Protein AF-A0A832J748-F1 (afdb_monomer_lite)

Radius of gyration: 25.21 Å; chains: 1; bounding box: 56×40×88 Å

pLDDT: mean 78.64, std 13.8, range [38.78, 94.06]

Sequence (172 aa):
METAIVTMIGGAIVASAGLMLDRRKQKARIDEVRSLLKADMSFDLECSVGFYDQLLKEWQLADPDWLATLQQLKDSNPTYCKNQEWMGLFDPLNSKVQVYDYYAASSELFDRIEQLYAELHSAIVGDVDQAVCESAQAELSDAIAQLKDCREQAVELLRAFGMEEAALAQAA

Secondary structure (DSSP, 8-state):
-HHHHHHHHHHHHHHHHHHHHHHHHHHHHHHHHHHHHHHHHHHHHHHHHHHHHHHHHHHHTT-TTHHHHHHHHHHT-HHHHH-GGGGGGS-SSSHHHHHHHHHHHHHHHHHHHHHHHHHHHHHHHTT--HHHHHHHHHHHHHHHHHHHHHHHHHHHHHHHTT-HHHHHHT--

Organism: NCBI:txid1748243

Structure (mmCIF, N/CA/C/O backbone):
data_AF-A0A832J748-F1
#
_entry.id   AF-A0A832J748-F1
#
loop_
_atom_site.group_PDB
_atom_site.id
_atom_site.type_symbol
_atom_site.label_atom_id
_atom_site.label_alt_id
_atom_site.label_comp_id
_atom_site.label_asym_id
_atom_site.label_entity_id
_atom_site.label_seq_id
_atom_site.pdbx_PDB_ins_code
_atom_site.Cartn_x
_atom_site.Cartn_y
_atom_site.Cartn_z
_atom_site.occupancy
_atom_site.B_iso_or_equiv
_atom_site.auth_seq_id
_atom_site.auth_comp_id
_atom_site.auth_asym_id
_atom_site.auth_atom_id
_atom_site.pdbx_PDB_model_num
ATOM 1 N N . MET A 1 1 ? 30.725 19.917 -59.715 1.00 52.28 1 MET A N 1
ATOM 2 C CA . MET A 1 1 ? 29.301 19.623 -59.424 1.00 52.28 1 MET A CA 1
ATOM 3 C C . MET A 1 1 ? 29.141 18.328 -58.621 1.00 52.28 1 MET A C 1
ATOM 5 O O . MET A 1 1 ? 28.291 18.286 -57.745 1.00 52.28 1 MET A O 1
ATOM 9 N N . GLU A 1 2 ? 29.993 17.317 -58.832 1.00 51.69 2 GLU A N 1
ATOM 10 C CA . GLU A 1 2 ? 29.951 16.026 -58.114 1.00 51.69 2 GLU A CA 1
ATOM 11 C C . GLU A 1 2 ? 30.235 16.108 -56.599 1.00 51.69 2 GLU A C 1
ATOM 13 O O . GLU A 1 2 ? 29.590 15.418 -55.816 1.00 51.69 2 GLU A O 1
ATOM 18 N N . THR A 1 3 ? 31.107 17.011 -56.141 1.00 53.09 3 THR A N 1
ATOM 19 C CA . THR A 1 3 ? 31.425 17.188 -54.708 1.00 53.09 3 THR A CA 1
ATOM 20 C C . THR A 1 3 ? 30.265 17.748 -53.873 1.00 53.09 3 THR A C 1
ATOM 22 O O . THR A 1 3 ? 30.149 17.431 -52.689 1.00 53.09 3 THR A O 1
ATOM 25 N N . ALA A 1 4 ? 29.362 18.527 -54.475 1.00 52.94 4 ALA A N 1
ATOM 26 C CA . ALA A 1 4 ? 28.209 19.102 -53.777 1.00 52.94 4 ALA A CA 1
ATOM 27 C C . ALA A 1 4 ? 27.109 18.057 -53.517 1.00 52.94 4 ALA A C 1
ATOM 29 O O . ALA A 1 4 ? 26.495 18.058 -52.453 1.00 52.94 4 ALA A O 1
ATOM 30 N N . ILE A 1 5 ? 26.902 17.130 -54.459 1.00 52.72 5 ILE A N 1
ATOM 31 C CA . ILE A 1 5 ? 25.893 16.065 -54.362 1.00 52.72 5 ILE A CA 1
ATOM 32 C C . ILE A 1 5 ? 26.314 15.018 -53.321 1.00 52.72 5 ILE A C 1
ATOM 34 O O . ILE A 1 5 ? 25.505 14.630 -52.482 1.00 52.72 5 ILE A O 1
ATOM 38 N N . VAL A 1 6 ? 27.593 14.626 -53.300 1.00 56.41 6 VAL A N 1
ATOM 39 C CA . VAL A 1 6 ? 28.128 13.674 -52.308 1.00 56.41 6 VAL A CA 1
ATOM 40 C C . VAL A 1 6 ? 28.049 14.236 -50.885 1.00 56.41 6 VAL A C 1
ATOM 42 O O . VAL A 1 6 ? 27.666 13.521 -49.962 1.00 56.41 6 VAL A O 1
ATOM 45 N N . THR A 1 7 ? 28.328 15.530 -50.704 1.00 54.06 7 THR A N 1
ATOM 46 C CA . THR A 1 7 ? 28.246 16.185 -49.386 1.00 54.06 7 THR A CA 1
ATOM 47 C C . THR A 1 7 ? 26.797 16.315 -48.896 1.00 54.06 7 THR A C 1
ATOM 49 O O . THR A 1 7 ? 26.525 16.091 -47.718 1.00 54.06 7 THR A O 1
ATOM 52 N N . MET A 1 8 ? 25.844 16.597 -49.793 1.00 47.06 8 MET A N 1
ATOM 53 C CA . MET A 1 8 ? 24.411 16.646 -49.459 1.00 47.06 8 MET A CA 1
ATOM 54 C C . MET A 1 8 ? 23.844 15.270 -49.087 1.00 47.06 8 MET A C 1
ATOM 56 O O . MET A 1 8 ? 23.132 15.143 -48.092 1.00 47.06 8 MET A O 1
ATOM 60 N N . ILE A 1 9 ? 24.182 14.232 -49.857 1.00 55.81 9 ILE A N 1
ATOM 61 C CA . ILE A 1 9 ? 23.718 12.860 -49.607 1.00 55.81 9 ILE A CA 1
ATOM 62 C C . ILE A 1 9 ? 24.367 12.301 -48.332 1.00 55.81 9 ILE A C 1
ATOM 64 O O . ILE A 1 9 ? 23.680 11.704 -47.504 1.00 55.81 9 ILE A O 1
ATOM 68 N N . GLY A 1 10 ? 25.660 12.565 -48.115 1.00 49.16 10 GLY A N 1
ATOM 69 C CA . GLY A 1 10 ? 26.359 12.205 -46.880 1.00 49.16 10 GLY A CA 1
ATOM 70 C C . GLY A 1 10 ? 25.755 12.872 -45.639 1.00 49.16 10 GLY A C 1
ATOM 71 O O . GLY A 1 10 ? 25.528 12.201 -44.634 1.00 49.16 10 GLY A O 1
ATOM 72 N N . GLY A 1 11 ? 25.406 14.162 -45.720 1.00 52.47 11 GLY A N 1
ATOM 73 C CA . GLY A 1 11 ? 24.749 14.889 -44.627 1.00 52.47 11 GLY A CA 1
ATOM 74 C C . GLY A 1 11 ? 23.352 14.355 -44.288 1.00 52.47 11 GLY A C 1
ATOM 75 O O . GLY A 1 11 ? 23.022 14.195 -43.113 1.00 52.47 11 GLY A O 1
ATOM 76 N N . ALA A 1 12 ? 22.549 14.007 -45.300 1.00 56.69 12 ALA A N 1
ATOM 77 C CA . ALA A 1 12 ? 21.207 13.455 -45.106 1.00 56.69 12 ALA A CA 1
ATOM 78 C C . ALA A 1 12 ? 21.225 12.053 -44.465 1.00 56.69 12 ALA A C 1
ATOM 80 O O . ALA A 1 12 ? 20.407 11.760 -43.589 1.00 56.69 12 ALA A O 1
ATOM 81 N N . ILE A 1 13 ? 22.178 11.197 -44.852 1.00 60.12 13 ILE A N 1
ATOM 82 C CA . ILE A 1 13 ? 22.348 9.851 -44.277 1.00 60.12 13 ILE A CA 1
ATOM 83 C C . ILE A 1 13 ? 22.833 9.936 -42.823 1.00 60.12 13 ILE A C 1
ATOM 85 O O . ILE A 1 13 ? 22.314 9.232 -41.960 1.00 60.12 13 ILE A O 1
ATOM 89 N N . VAL A 1 14 ? 23.773 10.835 -42.514 1.00 60.78 14 VAL A N 1
ATOM 90 C CA . VAL A 1 14 ? 24.266 11.023 -41.138 1.00 60.78 14 VAL A CA 1
ATOM 91 C C . VAL A 1 14 ? 23.178 11.594 -40.221 1.00 60.78 14 VAL A C 1
ATOM 93 O O . VAL A 1 14 ? 23.015 11.111 -39.102 1.00 60.78 14 VAL A O 1
ATOM 96 N N . ALA A 1 15 ? 22.378 12.559 -40.688 1.0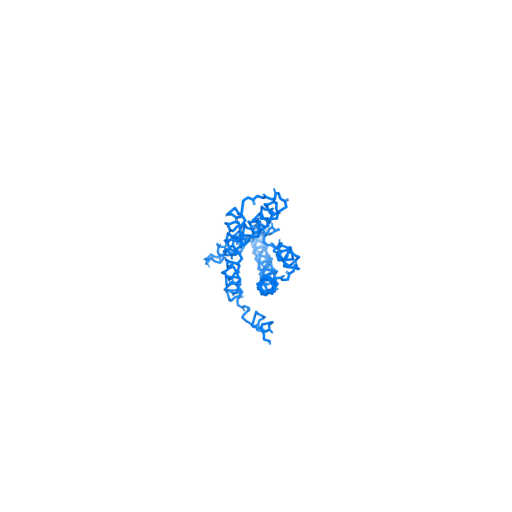0 60.12 15 ALA A N 1
ATOM 97 C CA . ALA A 1 15 ? 21.280 13.125 -39.901 1.00 60.12 15 ALA A CA 1
ATOM 98 C C . ALA A 1 15 ? 20.160 12.102 -39.624 1.00 60.12 15 ALA A C 1
ATOM 100 O O . ALA A 1 15 ? 19.640 12.025 -38.509 1.00 60.12 15 ALA A O 1
ATOM 101 N N . SER A 1 16 ? 19.812 11.275 -40.614 1.00 61.28 16 SER A N 1
ATOM 102 C CA . SER A 1 16 ? 18.803 10.218 -40.452 1.00 61.28 16 SER A CA 1
ATOM 103 C C . SER A 1 16 ? 19.299 9.056 -39.581 1.00 61.28 16 SER A C 1
ATOM 105 O O . SER A 1 16 ? 18.542 8.559 -38.743 1.00 61.28 16 SER A O 1
ATOM 107 N N . ALA A 1 17 ? 20.577 8.680 -39.684 1.00 65.25 17 ALA A N 1
ATOM 108 C CA . ALA A 1 17 ? 21.210 7.731 -38.769 1.00 65.25 17 ALA A CA 1
ATOM 109 C C . ALA A 1 17 ? 21.275 8.271 -37.327 1.00 65.25 17 ALA A C 1
ATOM 111 O O . ALA A 1 17 ? 20.992 7.526 -36.388 1.00 65.25 17 ALA A O 1
ATOM 112 N N . GLY A 1 18 ? 21.568 9.566 -37.150 1.00 65.00 18 GLY A N 1
ATOM 113 C CA . GLY A 1 18 ? 21.535 10.250 -35.854 1.00 65.00 18 GLY A CA 1
ATOM 114 C C . GLY A 1 18 ? 20.155 10.187 -35.197 1.00 65.00 18 GLY A C 1
ATOM 115 O O . GLY A 1 18 ? 20.031 9.695 -34.079 1.00 65.00 18 GLY A O 1
ATOM 116 N N . LEU A 1 19 ? 19.099 10.547 -35.934 1.00 69.88 19 LEU A N 1
ATOM 117 C CA . LEU A 1 19 ? 17.712 10.449 -35.458 1.00 69.88 19 LEU A CA 1
ATOM 118 C C . LEU A 1 19 ? 17.311 9.014 -35.086 1.00 69.88 19 LEU A C 1
ATOM 120 O O . LEU A 1 19 ? 16.580 8.800 -34.119 1.00 69.88 19 LEU A O 1
ATOM 124 N N . MET A 1 20 ? 17.774 8.014 -35.839 1.00 71.44 20 MET A N 1
ATOM 125 C CA . MET A 1 20 ? 17.471 6.611 -35.550 1.00 71.44 20 MET A CA 1
ATOM 126 C C . MET A 1 20 ? 18.206 6.106 -34.301 1.00 71.44 20 MET A C 1
ATOM 128 O O . MET A 1 20 ? 17.617 5.384 -33.494 1.00 71.44 20 MET A O 1
ATOM 132 N N . LEU A 1 21 ? 19.472 6.492 -34.120 1.00 71.56 21 LEU A N 1
ATOM 133 C CA . LEU A 1 21 ? 20.255 6.172 -32.925 1.00 71.56 21 LEU A CA 1
ATOM 134 C C . LEU A 1 21 ? 19.684 6.857 -31.680 1.00 71.56 21 LEU A C 1
ATOM 136 O O . LEU A 1 21 ? 19.568 6.207 -30.642 1.00 71.56 21 LEU A O 1
ATOM 140 N N . ASP A 1 22 ? 19.260 8.114 -31.791 1.00 75.88 22 ASP A N 1
ATOM 141 C CA . ASP A 1 22 ? 18.627 8.839 -30.690 1.00 75.88 22 ASP A CA 1
ATOM 142 C C . ASP A 1 22 ? 17.277 8.229 -30.318 1.00 75.88 22 ASP A C 1
ATOM 144 O O . ASP A 1 22 ? 17.025 7.990 -29.138 1.00 75.88 22 ASP A O 1
ATOM 148 N N . ARG A 1 23 ? 16.452 7.842 -31.301 1.00 76.38 23 ARG A N 1
ATOM 149 C CA . ARG A 1 23 ? 15.208 7.096 -31.041 1.00 76.38 23 ARG A CA 1
ATOM 150 C C . ARG A 1 23 ? 15.465 5.755 -30.355 1.00 76.38 23 ARG A C 1
ATOM 152 O O . ARG A 1 23 ? 14.724 5.388 -29.449 1.00 76.38 23 ARG A O 1
ATOM 159 N N . ARG A 1 24 ? 16.513 5.021 -30.749 1.00 77.31 24 ARG A N 1
ATOM 160 C CA . ARG A 1 24 ? 16.895 3.756 -30.092 1.00 77.31 24 ARG A CA 1
ATOM 161 C C . ARG A 1 24 ? 17.357 3.979 -28.654 1.00 77.31 24 ARG A C 1
ATOM 163 O O . ARG A 1 24 ? 16.934 3.235 -27.777 1.00 77.31 24 ARG A O 1
ATOM 170 N N . LYS A 1 25 ? 18.177 5.003 -28.404 1.00 79.00 25 LYS A N 1
ATOM 171 C CA . LYS A 1 25 ? 18.624 5.370 -27.051 1.00 79.00 25 LYS A CA 1
ATOM 172 C C . LYS A 1 25 ? 17.459 5.816 -26.172 1.00 79.00 25 LYS A C 1
ATOM 174 O O . LYS A 1 25 ? 17.380 5.396 -25.025 1.00 79.00 25 LYS A O 1
ATOM 179 N N . GLN A 1 26 ? 16.551 6.633 -26.703 1.00 78.00 26 GLN A N 1
ATOM 180 C CA . GLN A 1 26 ? 15.343 7.054 -25.992 1.00 78.00 26 GLN A CA 1
ATOM 181 C C . GLN A 1 26 ? 14.447 5.860 -25.666 1.00 78.00 26 GLN A C 1
ATOM 183 O O . GLN A 1 26 ? 14.005 5.740 -24.530 1.00 78.00 26 GLN A O 1
ATOM 188 N N . LYS A 1 27 ? 14.246 4.940 -26.616 1.00 80.75 27 LYS A N 1
ATOM 189 C CA . LYS A 1 27 ? 13.496 3.706 -26.366 1.00 80.75 27 LYS A CA 1
ATOM 190 C C . LYS A 1 27 ? 14.142 2.859 -25.267 1.00 80.75 27 LYS A C 1
ATOM 192 O O . LYS A 1 27 ? 13.451 2.476 -24.337 1.00 80.75 27 LYS A O 1
ATOM 197 N N . ALA A 1 28 ? 15.455 2.632 -25.338 1.00 79.56 28 ALA A N 1
ATOM 198 C CA . ALA A 1 28 ? 16.179 1.871 -24.321 1.00 79.56 28 ALA A CA 1
ATOM 199 C C . ALA A 1 28 ? 16.048 2.501 -22.924 1.00 79.56 28 ALA A C 1
ATOM 201 O O . ALA A 1 28 ? 15.797 1.785 -21.965 1.00 79.56 28 ALA A O 1
ATOM 202 N N . ARG A 1 29 ? 16.133 3.836 -22.821 1.00 81.44 29 ARG A N 1
ATOM 203 C CA . ARG A 1 29 ? 15.907 4.556 -21.556 1.00 81.44 29 ARG A CA 1
ATOM 204 C C . ARG A 1 29 ? 14.477 4.408 -21.046 1.00 81.44 29 ARG A C 1
ATOM 206 O O . ARG A 1 29 ? 14.284 4.234 -19.854 1.00 81.44 29 ARG A O 1
ATOM 213 N N . ILE A 1 30 ? 13.477 4.489 -21.924 1.00 81.00 30 ILE A N 1
ATOM 214 C CA . ILE A 1 30 ? 12.071 4.299 -21.535 1.00 81.00 30 ILE A CA 1
ATOM 215 C C . ILE A 1 30 ? 11.842 2.868 -21.037 1.00 81.00 30 ILE A C 1
ATOM 217 O O . ILE A 1 30 ? 11.168 2.679 -20.028 1.00 81.00 30 ILE A O 1
ATOM 221 N N . ASP A 1 31 ? 12.409 1.873 -21.718 1.00 81.44 31 ASP A N 1
ATOM 222 C CA . ASP A 1 31 ? 12.299 0.470 -21.315 1.00 81.44 31 ASP A CA 1
ATOM 223 C C . ASP A 1 31 ? 13.020 0.213 -19.975 1.00 81.44 31 ASP A C 1
ATOM 225 O O . ASP A 1 31 ? 12.489 -0.497 -19.123 1.00 81.44 31 ASP A O 1
ATOM 229 N N . GLU A 1 32 ? 14.174 0.846 -19.747 1.00 83.38 32 GLU A N 1
ATOM 230 C CA . GLU A 1 32 ? 14.899 0.815 -18.470 1.00 83.38 32 GLU A CA 1
ATOM 231 C C . GLU A 1 32 ? 14.092 1.460 -17.334 1.00 83.38 32 GLU A C 1
ATOM 233 O O . GLU A 1 32 ? 13.872 0.826 -16.305 1.00 83.38 32 GLU A O 1
ATOM 238 N N . VAL A 1 33 ? 13.567 2.673 -17.537 1.00 81.88 33 VAL A N 1
ATOM 239 C CA . VAL A 1 33 ? 12.718 3.361 -16.549 1.00 81.88 33 VAL A CA 1
ATOM 240 C C . VAL A 1 33 ? 11.464 2.543 -16.240 1.00 81.88 33 VAL A C 1
ATOM 242 O O . VAL A 1 33 ? 11.102 2.397 -15.076 1.00 81.88 33 VAL A O 1
ATOM 245 N N . ARG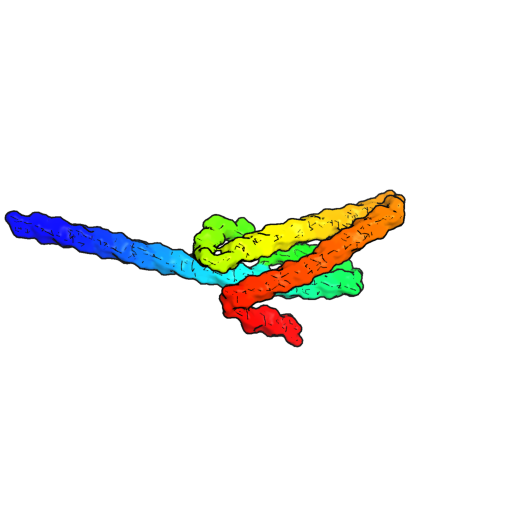 A 1 34 ? 10.824 1.945 -17.253 1.00 80.12 34 ARG A N 1
ATOM 246 C CA . ARG A 1 34 ? 9.677 1.048 -17.047 1.00 80.12 34 ARG A CA 1
ATOM 247 C C . ARG A 1 34 ? 10.057 -0.162 -16.192 1.00 80.12 34 ARG A C 1
ATOM 249 O O . ARG A 1 34 ? 9.284 -0.553 -15.323 1.00 80.12 34 ARG A O 1
ATOM 256 N N . SER A 1 35 ? 11.221 -0.760 -16.445 1.00 82.44 35 SER A N 1
ATOM 257 C CA . SER A 1 35 ? 11.707 -1.901 -15.665 1.00 82.44 35 SER A CA 1
ATOM 258 C C . SER A 1 35 ? 11.953 -1.529 -14.205 1.00 82.44 35 SER A C 1
ATOM 260 O O . SER A 1 35 ? 11.583 -2.300 -13.325 1.00 82.44 35 SER A O 1
ATOM 262 N N . LEU A 1 36 ? 12.555 -0.364 -13.953 1.00 83.38 36 LEU A N 1
ATOM 263 C CA . LEU A 1 36 ? 12.817 0.130 -12.600 1.00 83.38 36 LEU A CA 1
ATOM 264 C C . LEU A 1 36 ? 11.514 0.430 -11.855 1.00 83.38 36 LEU A C 1
ATOM 266 O O . LEU A 1 36 ? 11.308 -0.095 -10.771 1.00 83.38 36 LEU A O 1
ATOM 270 N N . LEU A 1 37 ? 10.581 1.154 -12.481 1.00 81.12 37 LEU A N 1
ATOM 271 C CA . LEU A 1 37 ? 9.272 1.445 -11.884 1.00 81.12 37 LEU A CA 1
ATOM 272 C C . LEU A 1 37 ? 8.496 0.179 -11.536 1.00 81.12 37 LEU A C 1
ATOM 274 O O . LEU A 1 37 ? 7.869 0.103 -10.485 1.00 81.12 37 LEU A O 1
ATOM 278 N N . LYS A 1 38 ? 8.533 -0.825 -12.417 1.00 81.75 38 LYS A N 1
ATOM 279 C CA . LYS A 1 38 ? 7.895 -2.113 -12.150 1.00 81.75 38 LYS A CA 1
ATOM 280 C C . LYS A 1 38 ? 8.534 -2.813 -10.950 1.00 81.75 38 LYS A C 1
ATOM 282 O O . LYS A 1 38 ? 7.803 -3.376 -10.141 1.00 81.75 38 LYS A O 1
ATOM 287 N N . ALA A 1 39 ? 9.862 -2.801 -10.847 1.00 83.88 39 ALA A N 1
ATOM 288 C CA . ALA A 1 39 ? 10.568 -3.403 -9.722 1.00 83.88 39 ALA A CA 1
ATOM 289 C C . ALA A 1 39 ? 10.217 -2.698 -8.403 1.00 83.88 39 ALA A C 1
ATOM 291 O O . ALA A 1 39 ? 9.821 -3.372 -7.457 1.00 83.88 39 ALA A O 1
ATOM 292 N N . ASP A 1 40 ? 10.262 -1.365 -8.382 1.00 84.19 40 ASP A N 1
ATOM 293 C CA . ASP A 1 40 ? 9.941 -0.566 -7.195 1.00 84.19 40 ASP A CA 1
ATOM 294 C C . ASP A 1 40 ? 8.483 -0.773 -6.754 1.00 84.19 40 ASP A C 1
ATOM 296 O O . ASP A 1 40 ? 8.213 -1.015 -5.585 1.00 84.19 40 ASP A O 1
ATOM 300 N N . MET A 1 41 ? 7.527 -0.778 -7.691 1.00 84.06 41 MET A N 1
ATOM 301 C CA . MET A 1 41 ? 6.120 -1.059 -7.366 1.00 84.06 41 MET A CA 1
ATOM 302 C C . MET A 1 41 ? 5.896 -2.472 -6.861 1.00 84.06 41 MET A C 1
ATOM 304 O O . MET A 1 41 ? 5.072 -2.687 -5.981 1.00 84.06 41 MET A O 1
ATOM 308 N N . SER A 1 42 ? 6.596 -3.448 -7.435 1.00 84.44 42 SER A N 1
ATOM 309 C CA . SER A 1 42 ? 6.469 -4.826 -6.970 1.00 84.44 42 SER A CA 1
ATOM 310 C C . SER A 1 42 ? 6.998 -4.956 -5.543 1.00 84.44 42 SER A C 1
ATOM 312 O O . SER A 1 42 ? 6.359 -5.599 -4.720 1.00 84.44 42 SER A O 1
ATOM 314 N N . PHE A 1 43 ? 8.103 -4.280 -5.226 1.00 86.19 43 PHE A N 1
ATOM 315 C CA . PHE A 1 43 ? 8.631 -4.217 -3.868 1.00 86.19 43 PHE A CA 1
ATOM 316 C C . PHE A 1 43 ? 7.644 -3.553 -2.892 1.00 86.19 43 PHE A C 1
ATOM 318 O O . PHE A 1 43 ? 7.344 -4.130 -1.849 1.00 86.19 43 PHE A O 1
ATOM 325 N N . ASP A 1 44 ? 7.074 -2.396 -3.249 1.00 86.62 44 ASP A N 1
ATOM 326 C CA . ASP A 1 44 ? 6.051 -1.717 -2.437 1.00 86.62 44 ASP A CA 1
ATOM 327 C C . ASP A 1 44 ? 4.840 -2.628 -2.167 1.00 86.62 44 ASP A C 1
ATOM 329 O O . ASP A 1 44 ? 4.361 -2.721 -1.035 1.00 86.62 44 ASP A O 1
ATOM 333 N N . LEU A 1 45 ? 4.347 -3.323 -3.199 1.00 87.50 45 LEU A N 1
ATOM 334 C CA . LEU A 1 45 ? 3.208 -4.236 -3.086 1.00 87.50 45 LEU A CA 1
ATOM 335 C C . LEU A 1 45 ? 3.533 -5.457 -2.215 1.00 87.50 45 LEU A C 1
ATOM 337 O O . LEU A 1 45 ? 2.699 -5.856 -1.407 1.00 87.50 45 LEU A O 1
ATOM 341 N N . GLU A 1 46 ? 4.727 -6.040 -2.341 1.00 88.56 46 GLU A N 1
ATOM 342 C CA . GLU A 1 46 ? 5.178 -7.148 -1.487 1.00 88.56 46 GLU A CA 1
ATOM 343 C C . GLU A 1 46 ? 5.242 -6.733 -0.016 1.00 88.56 46 GLU A C 1
ATOM 345 O O . GLU A 1 46 ? 4.689 -7.419 0.846 1.00 88.56 46 GLU A O 1
ATOM 350 N N . CYS A 1 47 ? 5.857 -5.582 0.267 1.00 88.88 47 CYS A N 1
ATOM 351 C CA . CYS A 1 47 ? 5.883 -5.017 1.611 1.00 88.88 47 CYS A CA 1
ATOM 352 C C . CYS A 1 47 ? 4.465 -4.763 2.134 1.00 88.88 47 CYS A C 1
ATOM 354 O O . CYS A 1 47 ? 4.146 -5.161 3.254 1.00 88.88 47 CYS A O 1
ATOM 356 N N . SER A 1 48 ? 3.600 -4.169 1.308 1.00 89.44 48 SER A N 1
ATOM 357 C CA . SER A 1 48 ? 2.208 -3.890 1.667 1.00 89.44 48 SER A CA 1
ATOM 358 C C . SER A 1 48 ? 1.454 -5.162 2.051 1.00 89.44 48 SER A C 1
ATOM 360 O O . SER A 1 48 ? 0.782 -5.177 3.077 1.00 89.44 48 SER A O 1
ATOM 362 N N . VAL A 1 49 ? 1.588 -6.251 1.282 1.00 90.50 49 VAL A N 1
ATOM 363 C CA . VAL A 1 49 ? 0.955 -7.548 1.595 1.00 90.50 49 VAL A CA 1
ATOM 364 C C . VAL A 1 49 ? 1.384 -8.056 2.971 1.00 90.50 49 VAL A C 1
ATOM 366 O O . VAL A 1 49 ? 0.523 -8.437 3.766 1.00 90.50 49 VAL A O 1
ATOM 369 N N . GLY A 1 50 ? 2.683 -8.003 3.278 1.00 89.31 50 GLY A N 1
ATOM 370 C CA . GLY A 1 50 ? 3.196 -8.384 4.595 1.00 89.31 50 GLY A CA 1
ATOM 371 C C . GLY A 1 50 ? 2.600 -7.541 5.726 1.00 89.31 50 GLY A C 1
ATOM 372 O O . GLY A 1 50 ? 2.153 -8.085 6.737 1.00 89.31 50 GLY A O 1
ATOM 373 N N . PHE A 1 51 ? 2.522 -6.221 5.538 1.00 91.44 51 PHE A N 1
ATOM 374 C CA . PHE A 1 51 ? 1.936 -5.318 6.529 1.00 91.44 51 PHE A CA 1
ATOM 375 C C . PHE A 1 51 ? 0.422 -5.495 6.685 1.00 91.44 51 PHE A C 1
ATOM 377 O O . PHE A 1 51 ? -0.068 -5.436 7.810 1.00 91.44 51 PHE A O 1
ATOM 384 N N . TYR A 1 52 ? -0.328 -5.775 5.613 1.00 91.81 52 TYR A N 1
ATOM 385 C CA . TYR A 1 52 ? -1.751 -6.117 5.717 1.00 91.81 52 TYR A CA 1
ATOM 386 C C . TYR A 1 52 ? -1.960 -7.382 6.558 1.00 91.81 52 TYR A C 1
ATOM 388 O O . TYR A 1 52 ? -2.809 -7.392 7.450 1.00 91.81 52 TYR A O 1
ATOM 396 N N . ASP A 1 53 ? -1.182 -8.438 6.298 1.00 90.88 53 ASP A N 1
ATOM 397 C CA . ASP A 1 53 ? -1.271 -9.700 7.042 1.00 90.88 53 ASP A CA 1
ATOM 398 C C . ASP A 1 53 ? -0.944 -9.498 8.528 1.00 90.88 53 ASP A C 1
ATOM 400 O O . ASP A 1 53 ? -1.638 -10.025 9.406 1.00 90.88 53 ASP A O 1
ATOM 404 N N . GLN A 1 54 ? 0.073 -8.685 8.818 1.00 92.00 54 GLN A N 1
ATOM 405 C CA . GLN A 1 54 ? 0.442 -8.320 10.180 1.00 92.00 54 GLN A CA 1
ATOM 406 C C . GLN A 1 54 ? -0.656 -7.499 10.875 1.00 92.00 54 GLN A C 1
ATOM 408 O O . GLN A 1 54 ? -1.083 -7.871 11.968 1.00 92.00 54 GLN A O 1
ATOM 413 N N . LEU A 1 55 ? -1.171 -6.450 10.231 1.00 91.38 55 LEU A N 1
ATOM 414 C CA . LEU A 1 55 ? -2.197 -5.568 10.793 1.00 91.38 55 LEU A CA 1
ATOM 415 C C . LEU A 1 55 ? -3.484 -6.337 11.100 1.00 91.38 55 LEU A C 1
ATOM 417 O O . LEU A 1 55 ? -4.042 -6.221 12.191 1.00 91.38 55 LEU A O 1
ATOM 421 N N . LEU A 1 56 ? -3.941 -7.182 10.171 1.00 91.25 56 LEU A N 1
ATOM 422 C CA . LEU A 1 56 ? -5.135 -8.007 10.369 1.00 91.25 56 LEU A CA 1
ATOM 423 C C . LEU A 1 56 ? -4.978 -8.979 11.543 1.00 91.25 56 LEU A C 1
ATOM 425 O O . LEU A 1 56 ? -5.951 -9.247 12.253 1.00 91.25 56 LEU A O 1
ATOM 429 N N . LYS A 1 57 ? -3.771 -9.513 11.752 1.00 91.75 57 LYS A N 1
ATOM 430 C CA . LYS A 1 57 ? -3.456 -10.381 12.888 1.00 91.75 57 LYS A CA 1
ATOM 431 C C . LYS A 1 57 ? -3.439 -9.601 14.202 1.00 91.75 57 LYS A C 1
ATOM 433 O O . LYS A 1 57 ? -4.057 -10.048 15.165 1.00 91.75 57 LYS A O 1
ATOM 438 N N . GLU A 1 58 ? -2.757 -8.462 14.248 1.00 91.25 58 GLU A N 1
ATOM 439 C CA . GLU A 1 58 ? -2.680 -7.601 15.436 1.00 91.25 58 GLU A CA 1
ATOM 440 C C . GLU A 1 58 ? -4.071 -7.120 15.858 1.00 91.25 58 GLU A C 1
ATOM 442 O O . GLU A 1 58 ? -4.440 -7.246 17.026 1.00 91.25 58 GLU A O 1
ATOM 447 N N . TRP A 1 59 ? -4.906 -6.715 14.896 1.00 89.25 59 TRP A N 1
ATOM 448 C CA . TRP A 1 59 ? -6.299 -6.356 15.152 1.00 89.25 59 TRP A CA 1
ATOM 449 C C . TRP A 1 59 ? -7.109 -7.509 15.763 1.00 89.25 59 TRP A C 1
ATOM 451 O O . TRP A 1 59 ? -7.813 -7.320 16.753 1.00 89.25 59 TRP A O 1
ATOM 461 N N . GLN A 1 60 ? -6.990 -8.728 15.220 1.00 89.19 60 GLN A N 1
ATOM 462 C CA . GLN A 1 60 ? -7.686 -9.909 15.758 1.00 89.19 60 GLN A CA 1
ATOM 463 C C . GLN A 1 60 ? -7.249 -10.268 17.182 1.00 89.19 60 GLN A C 1
ATOM 465 O O . GLN A 1 60 ? -8.041 -10.817 17.948 1.00 89.19 60 GLN A O 1
ATOM 470 N N . LEU A 1 61 ? -5.997 -9.976 17.531 1.00 90.56 61 LEU A N 1
ATOM 471 C CA . LEU A 1 61 ? -5.444 -10.203 18.863 1.00 90.56 61 LEU A CA 1
ATOM 472 C C . LEU A 1 61 ? -5.702 -9.034 19.825 1.00 90.56 61 LEU A C 1
ATOM 474 O O . LEU A 1 61 ? -5.344 -9.146 20.997 1.00 90.56 61 LEU A O 1
ATOM 478 N N . ALA A 1 62 ? -6.331 -7.950 19.352 1.00 86.19 62 ALA A N 1
ATOM 479 C CA . ALA A 1 62 ? -6.449 -6.679 20.064 1.00 86.19 62 ALA A CA 1
ATOM 480 C C . ALA A 1 62 ? -5.084 -6.153 20.557 1.00 86.19 62 ALA A C 1
ATOM 482 O O . ALA A 1 62 ? -4.981 -5.571 21.639 1.00 86.19 62 ALA A O 1
ATOM 483 N N . ASP A 1 63 ? -4.034 -6.394 19.769 1.00 86.88 63 ASP A N 1
ATOM 484 C CA . ASP A 1 63 ? -2.674 -5.951 20.056 1.00 86.88 63 ASP A CA 1
ATOM 485 C C . ASP A 1 63 ? -2.567 -4.441 19.800 1.00 86.88 63 ASP A C 1
ATOM 487 O O . ASP A 1 63 ? -2.849 -4.023 18.679 1.00 86.88 63 ASP A O 1
ATOM 491 N N . PRO A 1 64 ? -2.185 -3.605 20.785 1.00 81.62 64 PRO A N 1
ATOM 492 C CA . PRO A 1 64 ? -2.114 -2.150 20.623 1.00 81.62 64 PRO A CA 1
ATOM 493 C C . PRO A 1 64 ? -1.136 -1.675 19.537 1.00 81.62 64 PRO A C 1
ATOM 495 O O . PRO A 1 64 ? -1.239 -0.523 19.109 1.00 81.62 64 PRO A O 1
ATOM 498 N N . ASP A 1 65 ? -0.223 -2.531 19.075 1.00 86.88 65 ASP A N 1
ATOM 499 C CA . ASP A 1 65 ? 0.788 -2.171 18.080 1.00 86.88 65 ASP A CA 1
ATOM 500 C C . ASP A 1 65 ? 0.222 -2.023 16.651 1.00 86.88 65 ASP A C 1
ATOM 502 O O . ASP A 1 65 ? 0.901 -1.481 15.775 1.00 86.88 65 ASP A O 1
ATOM 506 N N . TRP A 1 66 ? -1.051 -2.377 16.417 1.00 88.19 66 TRP A N 1
ATOM 507 C CA . TRP A 1 66 ? -1.691 -2.314 15.092 1.00 88.19 66 TRP A CA 1
ATOM 508 C C . TRP A 1 66 ? -1.646 -0.925 14.427 1.00 88.19 66 TRP A C 1
ATOM 510 O O . TRP A 1 66 ? -1.588 -0.822 13.200 1.00 88.19 66 TRP A O 1
ATOM 520 N N . LEU A 1 67 ? -1.617 0.157 15.215 1.00 87.94 67 LEU A N 1
ATOM 521 C CA . LEU A 1 67 ? -1.461 1.528 14.705 1.00 87.94 67 LEU A CA 1
ATOM 522 C C . LEU A 1 67 ? -0.059 1.792 14.149 1.00 87.94 67 LEU A C 1
ATOM 524 O O . LEU A 1 67 ? 0.091 2.517 13.166 1.00 87.94 67 LEU A O 1
ATOM 528 N N . ALA A 1 68 ? 0.974 1.210 14.761 1.00 90.69 68 ALA A N 1
ATOM 529 C CA . ALA A 1 68 ? 2.336 1.319 14.252 1.00 90.69 68 ALA A CA 1
ATOM 530 C C . ALA A 1 68 ? 2.465 0.576 12.917 1.00 90.69 68 ALA A C 1
ATOM 532 O O . ALA A 1 68 ? 3.079 1.094 11.984 1.00 90.69 68 ALA A O 1
ATOM 533 N N . THR A 1 69 ? 1.826 -0.589 12.796 1.00 91.81 69 THR A N 1
ATOM 534 C CA . THR A 1 69 ? 1.768 -1.351 11.542 1.00 91.81 69 THR A CA 1
ATOM 535 C C . THR A 1 69 ? 0.971 -0.614 10.464 1.00 91.81 69 THR A C 1
ATOM 537 O O . THR A 1 69 ? 1.399 -0.585 9.312 1.00 91.81 69 THR A O 1
ATOM 540 N N . LEU A 1 70 ? -0.130 0.063 10.817 1.00 90.81 70 LEU A N 1
ATOM 541 C CA . LEU A 1 70 ? -0.855 0.936 9.883 1.00 90.81 70 LEU A CA 1
ATOM 542 C C . LEU A 1 70 ? 0.042 2.065 9.354 1.00 90.81 70 LEU A C 1
ATOM 544 O O . LEU A 1 70 ? 0.052 2.331 8.154 1.00 90.81 70 LEU A O 1
ATOM 548 N N . GLN A 1 71 ? 0.848 2.687 10.218 1.00 90.19 71 GLN A N 1
ATOM 549 C CA . GLN A 1 71 ? 1.800 3.711 9.787 1.00 90.19 71 GLN A CA 1
ATOM 550 C C . GLN A 1 71 ? 2.884 3.133 8.864 1.00 90.19 71 GLN A C 1
ATOM 552 O O . GLN A 1 71 ? 3.198 3.735 7.840 1.00 90.19 71 GLN A O 1
ATOM 557 N N . GLN A 1 72 ? 3.425 1.952 9.178 1.00 89.44 72 GLN A N 1
ATOM 558 C CA . GLN A 1 72 ? 4.394 1.267 8.312 1.00 89.44 72 GLN A CA 1
ATOM 559 C C . GLN A 1 72 ? 3.803 0.939 6.938 1.00 89.44 72 GLN A C 1
ATOM 561 O O . GLN A 1 72 ? 4.467 1.133 5.921 1.00 89.44 72 GLN A O 1
ATOM 566 N N . LEU A 1 73 ? 2.541 0.510 6.897 1.00 88.19 73 LEU A N 1
ATOM 567 C CA . LEU A 1 73 ? 1.811 0.258 5.660 1.00 88.19 73 LEU A CA 1
ATOM 568 C C . LEU A 1 73 ? 1.670 1.540 4.821 1.00 88.19 73 LEU A C 1
ATOM 570 O O . LEU A 1 73 ? 1.980 1.520 3.629 1.00 88.19 73 LEU A O 1
ATOM 574 N N . LYS A 1 74 ? 1.308 2.674 5.436 1.00 87.31 74 LYS A N 1
ATOM 575 C CA . LYS A 1 74 ? 1.277 3.989 4.763 1.00 87.31 74 LYS A CA 1
ATOM 576 C C . LYS A 1 74 ? 2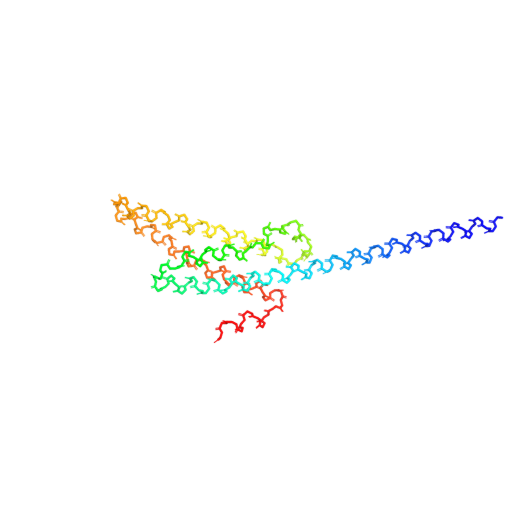.649 4.374 4.206 1.00 87.31 74 LYS A C 1
ATOM 578 O O . LYS A 1 74 ? 2.761 4.787 3.051 1.00 87.31 74 LYS A O 1
ATOM 583 N N . ASP A 1 75 ? 3.695 4.193 5.007 1.00 84.62 75 ASP A N 1
ATOM 584 C CA . ASP A 1 75 ? 5.070 4.543 4.643 1.00 84.62 75 ASP A CA 1
ATOM 585 C C . ASP A 1 75 ? 5.654 3.622 3.558 1.00 84.62 75 ASP A C 1
ATOM 587 O O . ASP A 1 75 ? 6.586 4.022 2.857 1.00 84.62 75 ASP A O 1
ATOM 591 N N . SER A 1 76 ? 5.097 2.416 3.397 1.00 79.00 76 SER A N 1
ATOM 592 C CA . SER A 1 76 ? 5.484 1.423 2.384 1.00 79.00 76 SER A CA 1
ATOM 593 C C . SER A 1 76 ? 4.912 1.678 0.987 1.00 79.00 76 SER A C 1
ATOM 595 O O . SER A 1 76 ? 5.327 1.022 0.036 1.00 79.00 76 SER A O 1
ATOM 597 N N . ASN A 1 77 ? 4.037 2.682 0.840 1.00 74.56 77 ASN A N 1
A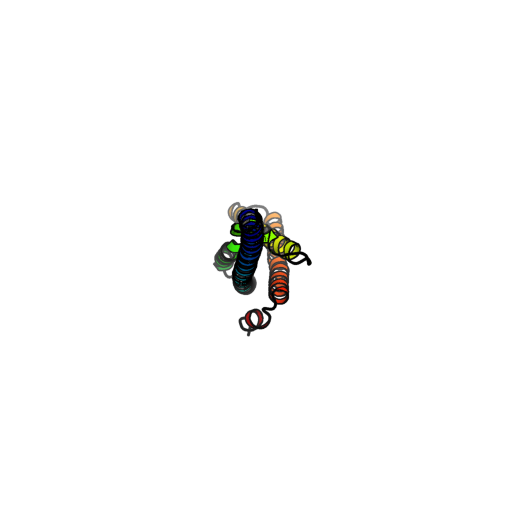TOM 598 C CA . ASN A 1 77 ? 3.398 3.054 -0.426 1.00 74.56 77 ASN A CA 1
ATOM 599 C C . ASN A 1 77 ? 3.979 4.321 -1.124 1.00 74.56 77 ASN A C 1
ATOM 601 O O . ASN A 1 77 ? 3.223 5.078 -1.748 1.00 74.56 77 ASN A O 1
ATOM 605 N N . PRO A 1 78 ? 5.292 4.651 -1.057 1.00 70.00 78 PRO A N 1
ATOM 606 C CA . PRO A 1 78 ? 5.786 5.932 -1.546 1.00 70.00 78 PRO A CA 1
ATOM 607 C C . PRO A 1 78 ? 6.011 5.955 -3.061 1.00 70.00 78 PRO A C 1
ATOM 609 O O . PRO A 1 78 ? 6.088 7.049 -3.632 1.00 70.00 78 PRO A O 1
ATOM 612 N N . THR A 1 79 ? 6.174 4.802 -3.722 1.00 70.69 79 THR A N 1
ATOM 613 C CA . THR A 1 79 ? 6.631 4.757 -5.117 1.00 70.69 79 THR A CA 1
ATOM 614 C C . THR A 1 79 ? 5.582 5.325 -6.052 1.00 70.69 79 THR A C 1
ATOM 616 O O . THR A 1 79 ? 5.918 6.126 -6.923 1.00 70.69 79 THR A O 1
ATOM 619 N N . TYR A 1 80 ? 4.307 4.999 -5.849 1.00 67.25 80 TYR A N 1
ATOM 620 C CA . TYR A 1 80 ? 3.232 5.568 -6.653 1.00 67.25 80 TYR A CA 1
ATOM 621 C C . TYR A 1 80 ? 3.138 7.096 -6.495 1.00 67.25 80 TYR A C 1
ATOM 623 O O . TYR A 1 80 ? 3.186 7.821 -7.492 1.00 67.25 80 TYR A O 1
ATOM 631 N N . CYS A 1 81 ? 3.096 7.598 -5.255 1.00 67.94 81 CYS A N 1
ATOM 632 C CA . CYS A 1 81 ? 2.991 9.034 -4.971 1.00 67.94 81 CYS A CA 1
ATOM 633 C C . CYS A 1 81 ? 4.157 9.835 -5.568 1.00 67.94 81 CYS A C 1
ATOM 635 O O . CYS A 1 81 ? 3.966 10.946 -6.059 1.00 67.94 81 CYS A O 1
ATOM 637 N N . LYS A 1 82 ? 5.368 9.267 -5.559 1.00 76.69 82 LYS A N 1
ATOM 638 C CA . LYS A 1 82 ? 6.574 9.923 -6.084 1.00 76.69 82 LYS A CA 1
ATOM 639 C C . LYS A 1 82 ? 6.724 9.817 -7.602 1.00 76.69 82 LYS A C 1
ATOM 641 O O . LYS A 1 82 ? 7.456 10.613 -8.178 1.00 76.69 82 LYS A O 1
ATOM 646 N N . ASN A 1 83 ? 6.051 8.863 -8.249 1.00 70.31 83 ASN A N 1
ATOM 647 C CA . ASN A 1 83 ? 6.247 8.556 -9.668 1.00 70.31 83 ASN A CA 1
ATOM 648 C C . ASN A 1 83 ? 4.967 8.680 -10.512 1.00 70.31 83 ASN A C 1
ATOM 650 O O . ASN A 1 83 ? 4.899 8.131 -11.614 1.00 70.31 83 ASN A O 1
ATOM 654 N N . GLN A 1 84 ? 3.964 9.431 -10.044 1.00 71.81 84 GLN A N 1
ATOM 655 C CA . GLN A 1 84 ? 2.669 9.592 -10.720 1.00 71.81 84 GLN A CA 1
ATOM 656 C C . GLN A 1 84 ? 2.803 10.046 -12.189 1.00 71.81 84 GLN A C 1
ATOM 658 O O . GLN A 1 84 ? 2.089 9.563 -13.069 1.00 71.81 84 GLN A O 1
ATOM 663 N N . GLU A 1 85 ? 3.754 10.934 -12.480 1.00 71.38 85 GLU A N 1
ATOM 664 C CA . GLU A 1 85 ? 4.059 11.428 -13.832 1.00 71.38 85 GLU A CA 1
ATOM 665 C C . GLU A 1 85 ? 4.633 10.344 -14.764 1.00 71.38 85 GLU A C 1
ATOM 667 O O . GLU A 1 85 ? 4.392 10.358 -15.974 1.00 71.38 85 GLU A O 1
ATOM 672 N N . TRP A 1 86 ? 5.327 9.356 -14.195 1.00 72.00 86 TRP A N 1
ATOM 673 C CA . TRP A 1 86 ? 5.932 8.240 -14.917 1.00 72.00 86 TRP A CA 1
ATOM 674 C C . TRP A 1 86 ? 4.978 7.051 -15.080 1.00 72.00 86 TRP A C 1
ATOM 676 O O . TRP A 1 86 ? 5.231 6.171 -15.902 1.00 72.00 86 TRP A O 1
ATOM 686 N N . MET A 1 87 ? 3.820 7.064 -14.408 1.00 70.44 87 MET A N 1
ATOM 687 C CA . MET A 1 87 ? 2.758 6.060 -14.582 1.00 70.44 87 MET A CA 1
ATOM 688 C C . MET A 1 87 ? 2.231 5.980 -16.013 1.00 70.44 87 MET A C 1
ATOM 690 O O . MET A 1 87 ? 1.684 4.960 -16.422 1.00 70.44 87 MET A O 1
ATOM 694 N N . GLY A 1 88 ? 2.393 7.047 -16.802 1.00 67.06 88 GLY A N 1
ATOM 695 C CA . GLY A 1 88 ? 2.084 7.043 -18.232 1.00 67.06 88 GLY A CA 1
ATOM 696 C C . GLY A 1 88 ? 2.966 6.109 -19.068 1.00 67.06 88 GLY A C 1
ATOM 697 O O . GLY A 1 88 ? 2.618 5.838 -20.211 1.00 67.06 88 GLY A O 1
ATOM 698 N N . LEU A 1 89 ? 4.081 5.609 -18.522 1.00 69.31 89 LEU A N 1
ATOM 699 C CA . LEU A 1 89 ? 4.975 4.672 -19.208 1.00 69.31 89 LEU A CA 1
ATOM 700 C C . LEU A 1 89 ? 4.483 3.214 -19.177 1.00 69.31 89 LEU A C 1
ATOM 702 O O . LEU A 1 89 ? 4.983 2.386 -19.954 1.00 69.31 89 LEU A O 1
ATOM 706 N N . PHE A 1 90 ? 3.510 2.908 -18.314 1.00 66.62 90 PHE A N 1
ATOM 707 C CA . PHE A 1 90 ? 2.722 1.679 -18.362 1.00 66.62 90 PHE A CA 1
ATOM 708 C C . PHE A 1 90 ? 1.608 1.860 -19.416 1.00 66.62 90 PHE A C 1
ATOM 710 O O . PHE A 1 90 ? 0.632 2.569 -19.181 1.00 66.62 90 PHE A O 1
ATOM 717 N N . ASP A 1 91 ? 1.785 1.275 -20.606 1.00 65.44 91 ASP A N 1
ATOM 718 C CA . ASP A 1 91 ? 0.826 1.324 -21.733 1.00 65.44 91 ASP A CA 1
ATOM 719 C C . ASP A 1 91 ? -0.115 0.081 -21.734 1.00 65.44 91 ASP A C 1
ATOM 721 O O . ASP A 1 91 ? 0.073 -0.823 -20.915 1.00 65.44 91 ASP A O 1
ATOM 725 N N . PRO A 1 92 ? -1.150 -0.006 -22.597 1.00 51.84 92 PRO A N 1
ATOM 726 C CA . PRO A 1 92 ? -2.550 0.230 -22.277 1.00 51.84 92 PRO A CA 1
ATOM 727 C C . PRO A 1 92 ? -3.312 -1.095 -22.127 1.00 51.84 92 PRO A C 1
ATOM 729 O O . PRO A 1 92 ? -3.885 -1.602 -23.086 1.00 51.84 92 PRO A O 1
ATOM 732 N N . LEU A 1 93 ? -3.328 -1.692 -20.939 1.00 46.12 93 LEU A N 1
ATOM 733 C CA . LEU A 1 93 ? -4.125 -2.900 -20.682 1.00 46.12 93 LEU A CA 1
ATOM 734 C C . LEU A 1 93 ? -4.559 -2.924 -19.219 1.00 46.12 93 LEU A C 1
ATOM 736 O O . LEU A 1 93 ? -4.071 -3.737 -18.450 1.00 46.12 93 LEU A O 1
ATOM 740 N N . ASN A 1 94 ? -5.444 -1.996 -18.838 1.00 58.47 94 ASN A N 1
ATOM 741 C CA . ASN A 1 94 ? -6.125 -1.902 -17.533 1.00 58.47 94 ASN A CA 1
ATOM 742 C C . ASN A 1 94 ? -5.240 -1.803 -16.272 1.00 58.47 94 ASN A C 1
ATOM 744 O O . ASN A 1 94 ? -5.713 -1.318 -15.253 1.00 58.47 94 ASN A O 1
ATOM 748 N N . SER A 1 95 ? -3.958 -2.149 -16.340 1.00 64.81 95 SER A N 1
ATOM 749 C CA . SER A 1 95 ? -3.023 -2.225 -15.224 1.00 64.81 95 SER A CA 1
ATOM 750 C C . SER A 1 95 ? -2.692 -0.851 -14.665 1.00 64.81 95 SER A C 1
ATOM 752 O O . SER A 1 95 ? -2.634 -0.692 -13.458 1.00 64.81 95 SER A O 1
ATOM 754 N N . LYS A 1 96 ? -2.566 0.183 -15.507 1.00 68.88 96 LYS A N 1
ATOM 755 C CA . LYS A 1 96 ? -2.393 1.563 -15.023 1.00 68.88 96 LYS A CA 1
ATOM 756 C C . LYS A 1 96 ? -3.575 2.020 -14.164 1.00 68.88 96 LYS A C 1
ATOM 758 O O . LYS A 1 96 ? -3.358 2.663 -13.144 1.00 68.88 96 LYS A O 1
ATOM 763 N N . VAL A 1 97 ? -4.798 1.719 -14.606 1.00 71.56 97 VAL A N 1
ATOM 764 C CA . VAL A 1 97 ? -6.028 2.091 -13.892 1.00 71.56 97 VAL A CA 1
ATOM 765 C C . VAL A 1 97 ? -6.129 1.284 -12.605 1.00 71.56 97 VAL A C 1
ATOM 767 O O . VAL A 1 97 ? -6.260 1.875 -11.553 1.00 71.56 97 VAL A O 1
ATOM 770 N N . GLN A 1 98 ? -5.907 -0.030 -12.660 1.00 79.81 98 GLN A N 1
ATOM 771 C CA . GLN A 1 98 ? -5.924 -0.895 -11.476 1.00 79.81 98 GLN A CA 1
ATOM 772 C C . GLN A 1 98 ? -4.871 -0.511 -10.433 1.00 79.81 98 GLN A C 1
ATOM 774 O O . GLN A 1 98 ? -5.171 -0.477 -9.248 1.00 79.81 98 GLN A O 1
ATOM 779 N N . VAL A 1 99 ? -3.645 -0.195 -10.863 1.00 79.94 99 VAL A N 1
ATOM 780 C CA . VAL A 1 99 ? -2.583 0.267 -9.964 1.00 79.94 99 VAL A CA 1
ATOM 781 C C . VAL A 1 99 ? -2.985 1.603 -9.341 1.00 79.94 99 VAL A C 1
ATOM 783 O O . VAL A 1 99 ? -2.946 1.741 -8.126 1.00 79.94 99 VAL A O 1
ATOM 786 N N . TYR A 1 100 ? -3.421 2.572 -10.151 1.00 79.19 100 TYR A N 1
ATOM 787 C CA . TYR A 1 100 ? -3.895 3.865 -9.652 1.00 79.19 100 TYR A CA 1
ATOM 788 C C . TYR A 1 100 ? -5.032 3.705 -8.635 1.00 79.19 100 TYR A C 1
ATOM 790 O O . TYR A 1 100 ? -4.949 4.258 -7.541 1.00 79.19 100 TYR A O 1
ATOM 798 N N . ASP A 1 101 ? -6.056 2.931 -8.990 1.00 84.12 101 ASP A N 1
ATOM 799 C CA . ASP A 1 101 ? -7.244 2.703 -8.173 1.00 84.12 101 ASP A CA 1
ATOM 800 C C . ASP A 1 101 ? -6.863 2.029 -6.852 1.00 84.12 101 ASP A C 1
ATOM 802 O O . ASP A 1 101 ? -7.316 2.468 -5.800 1.00 84.12 101 ASP A O 1
ATOM 806 N N . TYR A 1 102 ? -5.964 1.039 -6.882 1.00 88.38 102 TYR A N 1
ATOM 807 C CA . TYR A 1 102 ? -5.436 0.398 -5.678 1.00 88.38 102 TYR A CA 1
ATOM 808 C C . TYR A 1 102 ? -4.716 1.392 -4.759 1.00 88.38 102 TYR A C 1
ATOM 810 O O . TYR A 1 102 ? -5.032 1.479 -3.572 1.00 88.38 102 TYR A O 1
ATOM 818 N N . TYR A 1 103 ? -3.748 2.156 -5.279 1.00 85.75 103 TYR A N 1
ATOM 819 C CA . TYR A 1 103 ? -2.975 3.091 -4.453 1.00 85.75 103 TYR A CA 1
ATOM 820 C C . TYR A 1 103 ? -3.854 4.227 -3.906 1.00 85.75 103 TYR A C 1
ATOM 822 O O . TYR A 1 103 ? -3.669 4.651 -2.767 1.00 85.75 103 TYR A O 1
ATOM 830 N N . ALA A 1 104 ? -4.829 4.701 -4.687 1.00 84.12 104 ALA A N 1
ATOM 831 C CA . ALA A 1 104 ? -5.782 5.712 -4.240 1.00 84.12 104 ALA A CA 1
ATOM 832 C C . ALA A 1 104 ? -6.724 5.165 -3.153 1.00 84.12 104 ALA A C 1
ATOM 834 O O . ALA A 1 104 ? -6.827 5.763 -2.083 1.00 84.12 104 ALA A O 1
ATOM 835 N N . ALA A 1 105 ? -7.356 4.013 -3.400 1.00 87.25 105 ALA A N 1
ATOM 836 C CA . ALA A 1 105 ? -8.307 3.403 -2.473 1.00 87.25 105 ALA A CA 1
ATOM 837 C C . ALA A 1 105 ? -7.644 2.976 -1.157 1.00 87.25 105 ALA A C 1
ATOM 839 O O . ALA A 1 105 ? -8.187 3.228 -0.086 1.00 87.25 105 ALA A O 1
ATOM 840 N N . SER A 1 106 ? -6.452 2.373 -1.223 1.00 88.88 106 SER A N 1
ATOM 841 C CA . SER A 1 106 ? -5.700 1.978 -0.024 1.00 88.88 106 SER A CA 1
ATOM 842 C C . SER A 1 106 ? -5.321 3.189 0.830 1.00 88.88 106 SER A C 1
ATOM 844 O O . SER A 1 106 ? -5.549 3.173 2.036 1.00 88.88 106 SER A O 1
ATOM 846 N N . SER A 1 107 ? -4.835 4.277 0.218 1.00 87.31 107 SER A N 1
ATOM 847 C CA . SER A 1 107 ? -4.512 5.508 0.949 1.00 87.31 107 SER A CA 1
ATOM 848 C C . SER A 1 107 ? -5.736 6.123 1.631 1.00 87.31 107 SER A C 1
ATOM 850 O O . SER A 1 107 ? -5.645 6.516 2.792 1.00 87.31 107 SER A O 1
ATOM 852 N N . GLU A 1 108 ? -6.874 6.197 0.934 1.00 89.31 108 GLU A N 1
ATOM 853 C CA . GLU A 1 108 ? -8.123 6.717 1.504 1.00 89.31 108 GLU A CA 1
ATOM 854 C C . GLU A 1 108 ? -8.606 5.851 2.674 1.00 89.31 108 GLU A C 1
ATOM 856 O O . GLU A 1 108 ? -9.012 6.373 3.715 1.00 89.31 108 GLU A O 1
ATOM 861 N N . LEU A 1 109 ? -8.500 4.526 2.540 1.00 90.56 109 LEU A N 1
ATOM 862 C CA . LEU A 1 109 ? -8.864 3.591 3.597 1.00 90.56 109 LEU A CA 1
ATOM 863 C C . LEU A 1 109 ? -7.980 3.762 4.840 1.00 90.56 109 LEU A C 1
ATOM 865 O O . LEU A 1 109 ? -8.496 3.744 5.958 1.00 90.56 109 LEU A O 1
ATOM 869 N N . PHE A 1 110 ? -6.673 3.977 4.672 1.00 90.69 110 PHE A N 1
ATOM 870 C CA . PHE A 1 110 ? -5.764 4.205 5.800 1.00 90.69 110 PHE A CA 1
ATOM 871 C C . PHE A 1 110 ? -6.129 5.465 6.584 1.00 90.69 110 PHE A C 1
ATOM 873 O O . PHE A 1 110 ? -6.236 5.418 7.810 1.00 90.69 110 PHE A O 1
ATOM 880 N N . ASP A 1 111 ? -6.373 6.572 5.883 1.00 89.94 111 ASP A N 1
ATOM 881 C CA . ASP A 1 111 ? -6.780 7.830 6.511 1.00 89.94 111 ASP A CA 1
ATOM 882 C C . ASP A 1 111 ? -8.152 7.693 7.196 1.00 89.94 111 ASP A C 1
ATOM 884 O O . ASP A 1 111 ? -8.359 8.208 8.299 1.00 89.94 111 ASP A O 1
ATOM 888 N N . ARG A 1 112 ? -9.081 6.933 6.596 1.00 92.19 112 ARG A N 1
ATOM 889 C CA . ARG A 1 112 ? -10.389 6.648 7.201 1.00 92.19 112 ARG A CA 1
ATOM 890 C C . ARG A 1 112 ? -10.268 5.831 8.487 1.00 92.19 112 ARG A C 1
ATOM 892 O O . ARG A 1 112 ? -10.962 6.143 9.453 1.00 92.19 112 ARG A O 1
ATOM 899 N N . ILE A 1 113 ? -9.403 4.817 8.521 1.00 92.12 113 ILE A N 1
ATOM 900 C CA . ILE A 1 113 ? -9.158 3.995 9.718 1.00 92.12 113 ILE A CA 1
ATOM 901 C C . ILE A 1 113 ? -8.589 4.852 10.854 1.00 92.12 113 ILE A C 1
ATOM 903 O O . ILE A 1 113 ? -9.076 4.769 11.983 1.00 92.12 113 ILE A O 1
ATOM 907 N N . GLU A 1 114 ? -7.606 5.710 10.569 1.00 90.62 114 GLU A N 1
ATOM 908 C CA . GLU A 1 114 ? -7.042 6.630 11.567 1.00 90.62 114 GLU A CA 1
ATOM 909 C C . GLU A 1 114 ? -8.096 7.591 12.120 1.00 90.62 114 GLU A C 1
ATOM 911 O O . GLU A 1 114 ? -8.183 7.788 13.335 1.00 90.62 114 GLU A O 1
ATOM 916 N N . GLN A 1 115 ? -8.925 8.159 11.241 1.00 91.69 115 GLN A N 1
ATOM 917 C CA . GLN A 1 115 ? -10.011 9.046 11.641 1.00 91.69 115 GLN A CA 1
ATOM 918 C C . GLN A 1 115 ? -11.012 8.326 12.555 1.00 91.69 115 GLN A C 1
ATOM 920 O O . GLN A 1 115 ? -11.328 8.830 13.632 1.00 91.69 115 GLN A O 1
ATOM 925 N N . LEU A 1 116 ? -11.485 7.144 12.151 1.00 90.31 116 LEU A N 1
ATOM 926 C CA . LEU A 1 116 ? -12.438 6.344 12.925 1.00 90.31 116 LEU A CA 1
ATOM 927 C C . LEU A 1 116 ? -11.878 5.958 14.294 1.00 90.31 116 LEU A C 1
ATOM 929 O O . LEU A 1 116 ? -12.584 6.013 15.302 1.00 90.31 116 LEU A O 1
ATOM 933 N N . TYR A 1 117 ? -10.592 5.613 14.353 1.00 89.56 117 TYR A N 1
ATOM 934 C CA . TYR A 1 117 ? -9.929 5.331 15.616 1.00 89.56 117 TYR A CA 1
ATOM 935 C C . TYR A 1 117 ? -9.840 6.568 16.517 1.00 89.56 117 TYR A C 1
ATOM 937 O O . TYR A 1 117 ? -10.125 6.476 17.712 1.00 89.56 117 TYR A O 1
ATOM 945 N N . ALA A 1 118 ? -9.489 7.733 15.967 1.00 88.75 118 ALA A N 1
ATOM 946 C CA . ALA A 1 118 ? -9.437 8.981 16.725 1.00 88.75 118 ALA A CA 1
ATOM 947 C C . ALA A 1 118 ? -10.820 9.383 17.270 1.00 88.75 118 ALA A C 1
ATOM 949 O O . ALA A 1 118 ? -10.929 9.807 18.424 1.00 88.75 118 ALA A O 1
ATOM 950 N N . GLU A 1 119 ? -11.875 9.208 16.471 1.00 88.56 119 GLU A N 1
ATOM 951 C CA . GLU A 1 119 ? -13.267 9.435 16.872 1.00 88.56 119 GLU A CA 1
ATOM 952 C C . GLU A 1 119 ? -13.684 8.491 18.008 1.00 88.56 119 GLU A C 1
ATOM 954 O O . GLU A 1 119 ? -14.173 8.954 19.041 1.00 88.56 119 GLU A O 1
ATOM 959 N N . LEU A 1 120 ? -13.416 7.187 17.871 1.00 88.25 120 LEU A N 1
ATOM 960 C CA . LEU A 1 120 ? -13.694 6.192 18.909 1.00 88.25 120 LEU A CA 1
ATOM 961 C C . LEU A 1 120 ? -12.934 6.503 20.205 1.00 88.25 120 LEU A C 1
ATOM 963 O O . LEU A 1 120 ? -13.518 6.503 21.288 1.00 88.25 120 LEU A O 1
ATOM 967 N N . HIS A 1 121 ? -11.640 6.812 20.104 1.00 87.38 121 HIS A N 1
ATOM 968 C CA . HIS A 1 121 ? -10.817 7.150 21.261 1.00 87.38 121 HIS A CA 1
ATOM 969 C C . HIS A 1 121 ? -11.335 8.408 21.972 1.00 87.38 121 HIS A C 1
ATOM 971 O O . HIS A 1 121 ? -11.457 8.423 23.197 1.00 87.38 121 HIS A O 1
ATOM 977 N N . SER A 1 122 ? -11.705 9.447 21.215 1.00 85.62 122 SER A N 1
ATOM 978 C CA . SER A 1 122 ? -12.295 10.663 21.778 1.00 85.62 122 SER A CA 1
ATOM 979 C C . SER A 1 122 ? -13.656 10.406 22.425 1.00 85.62 122 SER A C 1
ATOM 981 O O . SER A 1 122 ? -13.959 11.043 23.431 1.00 85.62 122 SER A O 1
ATOM 983 N N . ALA A 1 123 ? -14.478 9.509 21.874 1.00 85.62 123 ALA A N 1
ATOM 984 C CA . ALA A 1 123 ? -15.780 9.165 22.441 1.00 85.62 123 ALA A CA 1
ATOM 985 C C . ALA A 1 123 ? -15.637 8.418 23.777 1.00 85.62 123 ALA A C 1
ATOM 987 O O . ALA A 1 123 ? -16.310 8.762 24.748 1.00 85.62 123 ALA A O 1
ATOM 988 N N . ILE A 1 124 ? -14.695 7.471 23.850 1.00 84.75 124 ILE A N 1
ATOM 989 C CA . ILE A 1 124 ? -14.373 6.726 25.075 1.00 84.75 124 ILE A CA 1
ATOM 990 C C . ILE A 1 124 ? -13.837 7.668 26.161 1.00 84.75 124 ILE A C 1
ATOM 992 O O . ILE A 1 124 ? -14.275 7.608 27.306 1.00 84.75 124 ILE A O 1
ATOM 996 N N . VAL A 1 125 ? -12.896 8.555 25.816 1.00 85.94 125 VAL A N 1
ATOM 997 C CA . VAL A 1 125 ? -12.303 9.504 26.777 1.00 85.94 125 VAL A CA 1
ATOM 998 C C . VAL A 1 125 ? -13.297 10.593 27.192 1.00 85.94 125 VAL A C 1
ATOM 1000 O O . VAL A 1 125 ? -13.254 11.070 28.324 1.00 85.94 125 VAL A O 1
ATOM 1003 N N . GLY A 1 126 ? -14.187 10.993 26.284 1.00 82.75 126 GLY A N 1
ATOM 1004 C CA . GLY A 1 126 ? -15.202 12.020 26.510 1.00 82.75 126 GLY A CA 1
ATOM 1005 C C . GLY A 1 126 ? -16.425 11.558 27.305 1.00 82.75 126 GLY A C 1
ATOM 1006 O O . GLY A 1 126 ? -17.313 12.380 27.519 1.00 82.75 126 GLY A O 1
ATOM 1007 N N . ASP A 1 127 ? -16.474 10.287 27.722 1.00 77.38 127 ASP A N 1
ATOM 1008 C CA . ASP A 1 127 ? -17.612 9.665 28.419 1.00 77.38 127 ASP A CA 1
ATOM 1009 C C . ASP A 1 127 ? -18.931 9.837 27.634 1.00 77.38 127 ASP A C 1
ATOM 1011 O O . ASP A 1 127 ? -19.989 10.178 28.169 1.00 77.38 127 ASP A O 1
ATOM 1015 N N . VAL A 1 128 ? -18.833 9.687 26.307 1.00 79.25 128 VAL A N 1
ATOM 1016 C CA . VAL A 1 128 ? -19.959 9.818 25.374 1.00 79.25 128 VAL A CA 1
ATOM 1017 C C . VAL A 1 128 ? -20.857 8.579 25.464 1.00 79.25 128 VAL A C 1
ATOM 1019 O O . VAL A 1 128 ? -20.422 7.504 25.871 1.00 79.25 128 VAL A O 1
ATOM 1022 N N . ASP A 1 129 ? -22.127 8.735 25.076 1.00 84.25 129 ASP A N 1
ATOM 1023 C CA . ASP A 1 129 ? -23.126 7.664 25.035 1.00 84.25 129 ASP A CA 1
ATOM 1024 C C . ASP A 1 129 ? -22.571 6.378 24.392 1.00 84.25 129 ASP A C 1
ATOM 1026 O O . ASP A 1 129 ? -21.984 6.400 23.305 1.00 84.25 129 ASP A O 1
ATOM 1030 N N . GLN A 1 130 ? -22.800 5.246 25.060 1.00 84.69 130 GLN A N 1
ATOM 1031 C CA . GLN A 1 130 ? -22.350 3.921 24.648 1.00 84.69 130 GLN A CA 1
ATOM 1032 C C . GLN A 1 130 ? -22.790 3.573 23.217 1.00 84.69 130 GLN A C 1
ATOM 1034 O O . GLN A 1 130 ? -22.031 2.936 22.488 1.00 84.69 130 GLN A O 1
ATOM 1039 N N . ALA A 1 131 ? -23.956 4.053 22.774 1.00 85.62 131 ALA A N 1
ATOM 1040 C CA . ALA A 1 131 ? -24.425 3.845 21.404 1.00 85.62 131 ALA A CA 1
ATOM 1041 C C . ALA A 1 131 ? -23.494 4.472 20.343 1.00 85.62 131 ALA A C 1
ATOM 1043 O O . ALA A 1 131 ? -23.340 3.930 19.248 1.00 85.62 131 ALA A O 1
ATOM 1044 N N . VAL A 1 132 ? -22.849 5.601 20.661 1.00 85.06 132 VAL A N 1
ATOM 1045 C CA . VAL A 1 132 ? -21.893 6.272 19.764 1.00 85.06 132 VAL A CA 1
ATOM 1046 C C . VAL A 1 132 ? -20.598 5.468 19.675 1.00 85.06 132 VAL A C 1
ATOM 1048 O O . VAL A 1 132 ? -20.085 5.254 18.577 1.00 85.06 132 VAL A O 1
ATOM 1051 N N . CYS A 1 133 ? -20.107 4.966 20.811 1.00 85.88 133 CYS A N 1
ATOM 1052 C CA . CYS A 1 133 ? -18.929 4.100 20.862 1.00 85.88 133 CYS A CA 1
ATOM 1053 C C . CYS A 1 133 ? -19.148 2.797 20.079 1.00 85.88 133 CYS A C 1
ATOM 1055 O O . CYS A 1 133 ? -18.289 2.404 19.293 1.00 85.88 133 CYS A O 1
ATOM 1057 N N . GLU A 1 134 ? -20.311 2.157 20.238 1.00 88.12 134 GLU A N 1
ATOM 1058 C CA . GLU A 1 134 ? -20.664 0.931 19.511 1.00 88.12 134 GLU A CA 1
ATOM 1059 C C . GLU A 1 134 ? -20.752 1.166 17.993 1.00 88.12 134 GLU A C 1
ATOM 1061 O O . GLU A 1 134 ? -20.255 0.348 17.217 1.00 88.12 134 GLU A O 1
ATOM 1066 N N . SER A 1 135 ? -21.309 2.304 17.559 1.00 88.75 135 SER A N 1
ATOM 1067 C CA . SER A 1 135 ? -21.359 2.680 16.138 1.00 88.75 135 SER A CA 1
ATOM 1068 C C . SER A 1 135 ? -19.963 2.904 15.552 1.00 88.75 135 SER A C 1
ATOM 1070 O O . SER A 1 135 ? -19.629 2.321 14.523 1.00 88.75 135 SER A O 1
ATOM 1072 N N . ALA A 1 136 ? -19.121 3.702 16.218 1.00 87.06 136 ALA A N 1
ATOM 1073 C CA . ALA A 1 136 ? -17.763 3.988 15.750 1.00 87.06 136 ALA A CA 1
ATOM 1074 C C . ALA A 1 136 ? -16.890 2.720 15.710 1.00 87.06 136 ALA A C 1
ATOM 1076 O O . ALA A 1 136 ? -16.116 2.517 14.776 1.00 87.06 136 ALA A O 1
ATOM 1077 N N . GLN A 1 137 ? -17.054 1.823 16.687 1.00 89.00 137 GLN A N 1
ATOM 1078 C CA . GLN A 1 137 ? -16.367 0.534 16.705 1.00 89.00 137 GLN A CA 1
ATOM 1079 C C . GLN A 1 137 ? -16.816 -0.384 15.556 1.00 89.00 137 GLN A C 1
ATOM 1081 O O . GLN A 1 137 ? -15.984 -1.093 14.981 1.00 89.00 137 GLN A O 1
ATOM 1086 N N . ALA A 1 138 ? -18.107 -0.380 15.208 1.00 91.25 138 ALA A N 1
ATOM 1087 C CA . ALA A 1 138 ? -18.620 -1.140 14.072 1.00 91.25 138 ALA A CA 1
ATOM 1088 C C . ALA A 1 138 ? -18.055 -0.619 12.742 1.00 91.25 138 ALA A C 1
ATOM 1090 O O . ALA A 1 138 ? -17.583 -1.417 11.934 1.00 91.25 138 ALA A O 1
ATOM 1091 N N . GLU A 1 139 ? -18.024 0.703 12.547 1.00 93.06 139 GLU A N 1
ATOM 1092 C CA . GLU A 1 139 ? -17.431 1.325 11.354 1.00 93.06 139 GLU A CA 1
ATOM 1093 C C . GLU A 1 139 ? -15.928 1.045 11.237 1.00 93.06 139 GLU A C 1
ATOM 1095 O O . GLU A 1 139 ? -15.448 0.698 10.160 1.00 93.06 139 GLU A O 1
ATOM 1100 N N . LEU A 1 140 ? -15.184 1.134 12.345 1.00 90.75 140 LEU A N 1
ATOM 1101 C CA . LEU A 1 140 ? -13.757 0.804 12.369 1.00 90.75 140 LEU A CA 1
ATOM 1102 C C . LEU A 1 140 ? -13.515 -0.668 12.010 1.00 90.75 140 LEU A C 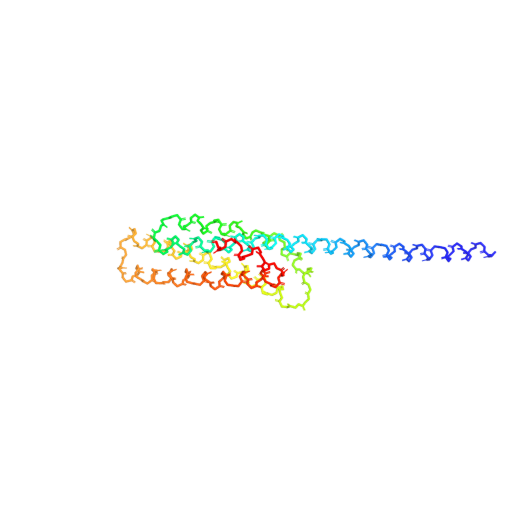1
ATOM 1104 O O . LEU A 1 140 ? -12.602 -0.985 11.250 1.00 90.75 140 LEU A O 1
ATOM 1108 N N . SER A 1 141 ? -14.356 -1.567 12.525 1.00 91.19 141 SER A N 1
ATOM 1109 C CA . SER A 1 141 ? -14.260 -2.999 12.227 1.00 91.19 141 SER A CA 1
ATOM 1110 C C . SER A 1 141 ? -14.544 -3.302 10.754 1.00 91.19 141 SER A C 1
ATOM 1112 O O . SER A 1 141 ? -13.874 -4.157 10.176 1.00 91.19 141 SER A O 1
ATOM 1114 N N . ASP A 1 142 ? -15.504 -2.603 10.141 1.00 94.06 142 ASP A N 1
ATOM 1115 C CA . ASP A 1 142 ? -15.802 -2.729 8.711 1.00 94.06 142 ASP A CA 1
ATOM 1116 C C . ASP A 1 142 ? -14.649 -2.199 7.847 1.00 94.06 142 ASP A C 1
ATOM 1118 O O . ASP A 1 142 ? -14.181 -2.893 6.946 1.00 94.06 142 ASP A O 1
ATOM 1122 N N . ALA A 1 143 ? -14.099 -1.029 8.183 1.00 91.25 143 ALA A N 1
ATOM 1123 C CA . ALA A 1 143 ? -12.943 -0.468 7.484 1.00 91.25 143 ALA A CA 1
ATOM 1124 C C . ALA A 1 143 ? -11.716 -1.399 7.555 1.00 91.25 143 ALA A C 1
ATOM 1126 O O . ALA A 1 143 ? -11.032 -1.624 6.559 1.00 91.25 143 ALA A O 1
ATOM 1127 N N . ILE A 1 144 ? -11.462 -2.020 8.708 1.00 90.12 144 ILE A N 1
ATOM 1128 C CA . ILE A 1 144 ? -10.377 -3.001 8.843 1.00 90.12 144 ILE A CA 1
ATOM 1129 C C . ILE A 1 144 ? -10.671 -4.283 8.054 1.00 90.12 144 ILE A C 1
ATOM 1131 O O . ILE A 1 144 ? -9.747 -4.905 7.531 1.00 90.12 144 ILE A O 1
ATOM 1135 N N . ALA A 1 145 ? -11.937 -4.680 7.907 1.00 90.75 145 ALA A N 1
ATOM 1136 C CA . ALA A 1 145 ? -12.292 -5.805 7.047 1.00 90.75 145 ALA A CA 1
ATOM 1137 C C . ALA A 1 145 ? -11.968 -5.522 5.570 1.00 90.75 145 ALA A C 1
ATOM 1139 O O . ALA A 1 145 ? -11.453 -6.415 4.896 1.00 90.75 145 ALA A O 1
ATOM 1140 N N . GLN A 1 146 ? -12.171 -4.286 5.102 1.00 92.75 146 GLN A N 1
ATOM 1141 C CA . GLN A 1 146 ? -11.845 -3.853 3.735 1.00 92.75 146 GLN A CA 1
ATOM 1142 C C . GLN A 1 146 ? -10.338 -3.925 3.420 1.00 92.75 146 GLN A C 1
ATOM 1144 O O . GLN A 1 146 ? -9.957 -4.065 2.259 1.00 92.75 146 GLN A O 1
ATOM 1149 N N . LEU A 1 147 ? -9.456 -3.936 4.432 1.00 90.12 147 LEU A N 1
ATOM 1150 C CA . LEU A 1 147 ? -8.018 -4.158 4.217 1.00 90.12 147 LEU A CA 1
ATOM 1151 C C . LEU A 1 147 ? -7.719 -5.531 3.599 1.00 90.12 147 LEU A C 1
ATOM 1153 O O . LEU A 1 147 ? -6.712 -5.681 2.907 1.00 90.12 147 LEU A O 1
ATOM 1157 N N . LYS A 1 148 ? -8.587 -6.532 3.807 1.00 90.94 148 LYS A N 1
ATOM 1158 C CA . LYS A 1 148 ? -8.462 -7.839 3.142 1.00 90.94 148 LYS A CA 1
ATOM 1159 C C . LYS A 1 148 ? -8.626 -7.711 1.633 1.00 90.94 148 LYS A C 1
ATOM 1161 O O . LYS A 1 148 ? -7.837 -8.294 0.895 1.00 90.94 148 LYS A O 1
ATOM 1166 N N . ASP A 1 149 ? -9.584 -6.906 1.189 1.00 92.06 149 ASP A N 1
ATOM 1167 C CA . ASP A 1 149 ? -9.829 -6.673 -0.232 1.00 92.06 149 ASP A CA 1
ATOM 1168 C C . ASP A 1 149 ? -8.651 -5.910 -0.854 1.00 92.06 149 ASP A C 1
ATOM 1170 O O . ASP A 1 149 ? -8.174 -6.271 -1.930 1.00 92.06 149 ASP A O 1
ATOM 1174 N N . CYS A 1 150 ? -8.100 -4.910 -0.152 1.00 90.44 150 CYS A N 1
ATOM 1175 C CA . CYS A 1 150 ? -6.880 -4.222 -0.586 1.00 90.44 150 CYS A CA 1
ATOM 1176 C C . CYS A 1 150 ? -5.685 -5.180 -0.686 1.00 90.44 150 CYS A C 1
ATOM 1178 O O . CYS A 1 150 ? -4.942 -5.146 -1.668 1.00 90.44 150 CYS A O 1
ATOM 1180 N N . ARG A 1 151 ? -5.514 -6.078 0.288 1.00 92.06 151 ARG A N 1
ATOM 1181 C CA . ARG A 1 151 ? -4.479 -7.117 0.245 1.00 92.06 151 ARG A CA 1
ATOM 1182 C C . ARG A 1 151 ? -4.652 -8.036 -0.966 1.00 92.06 151 ARG A C 1
ATOM 1184 O O . ARG A 1 151 ? -3.673 -8.342 -1.644 1.00 92.06 151 ARG A O 1
ATOM 1191 N N . GLU A 1 152 ? -5.871 -8.485 -1.254 1.00 91.25 152 GLU A N 1
ATOM 1192 C CA . GLU A 1 152 ? -6.154 -9.324 -2.424 1.00 91.25 152 GLU A CA 1
ATOM 1193 C C . GLU A 1 152 ? -5.836 -8.596 -3.734 1.00 91.25 152 GLU A C 1
ATOM 1195 O O . GLU A 1 152 ? -5.143 -9.156 -4.585 1.00 91.25 152 GLU A O 1
ATOM 1200 N N . GLN A 1 153 ? -6.225 -7.325 -3.856 1.00 90.25 153 GLN A N 1
ATOM 1201 C CA . GLN A 1 153 ? -5.874 -6.485 -5.005 1.00 90.25 153 GLN A CA 1
ATOM 1202 C C . GLN A 1 153 ? -4.356 -6.327 -5.166 1.00 90.25 153 GLN A C 1
ATOM 1204 O O . GLN A 1 153 ? -3.842 -6.438 -6.280 1.00 90.25 153 GLN A O 1
ATOM 1209 N N . ALA A 1 154 ? -3.612 -6.129 -4.072 1.00 88.19 154 ALA A N 1
ATOM 1210 C CA . ALA A 1 154 ? -2.151 -6.050 -4.114 1.00 88.19 154 ALA A CA 1
ATOM 1211 C C . ALA A 1 154 ? -1.523 -7.348 -4.652 1.00 88.19 154 ALA A C 1
ATOM 1213 O O . ALA A 1 154 ? -0.627 -7.313 -5.498 1.00 88.19 154 ALA A O 1
ATOM 1214 N N . VAL A 1 155 ? -2.039 -8.506 -4.224 1.00 88.62 155 VAL A N 1
ATOM 1215 C CA . VAL A 1 155 ? -1.613 -9.816 -4.738 1.00 88.62 155 VAL A CA 1
ATOM 1216 C C . VAL A 1 155 ? -1.955 -9.972 -6.222 1.00 88.62 155 VAL A C 1
ATOM 1218 O O . VAL A 1 155 ? -1.128 -10.460 -6.992 1.00 88.62 155 VAL A O 1
ATOM 1221 N N . GLU A 1 156 ? -3.143 -9.556 -6.659 1.00 88.50 156 GLU A N 1
ATOM 1222 C CA . GLU A 1 156 ? -3.522 -9.590 -8.077 1.00 88.50 156 GLU A CA 1
ATOM 1223 C C . GLU A 1 156 ? -2.614 -8.711 -8.943 1.00 88.50 156 GLU A C 1
ATOM 1225 O O . GLU A 1 156 ? -2.198 -9.135 -10.024 1.00 88.50 156 GLU A O 1
ATOM 1230 N N . LEU A 1 157 ? -2.238 -7.529 -8.453 1.00 86.69 157 LEU A N 1
ATOM 1231 C CA . LEU A 1 157 ? -1.287 -6.644 -9.123 1.00 86.69 157 LEU A CA 1
ATOM 1232 C C . LEU A 1 157 ? 0.111 -7.271 -9.220 1.00 86.69 157 LEU A C 1
ATOM 1234 O O . LEU A 1 157 ? 0.723 -7.230 -10.290 1.00 86.69 157 LEU A O 1
ATOM 1238 N N . LEU A 1 158 ? 0.591 -7.932 -8.162 1.00 86.25 158 LEU A N 1
ATOM 1239 C CA . LEU A 1 158 ? 1.849 -8.690 -8.193 1.00 86.25 158 LEU A CA 1
ATOM 1240 C C . LEU A 1 158 ? 1.817 -9.822 -9.230 1.00 86.25 158 LEU A C 1
ATOM 1242 O O . LEU A 1 158 ? 2.777 -10.005 -9.989 1.00 86.25 158 LEU A O 1
ATOM 1246 N N . ARG A 1 159 ? 0.692 -10.543 -9.338 1.00 83.69 159 ARG A N 1
ATOM 1247 C CA . ARG A 1 159 ? 0.490 -11.553 -10.393 1.00 83.69 159 ARG A CA 1
ATOM 1248 C C . ARG A 1 159 ? 0.476 -10.927 -11.782 1.00 83.69 159 ARG A C 1
ATOM 1250 O O . ARG A 1 159 ? 1.117 -11.452 -12.689 1.00 83.69 159 ARG A O 1
ATOM 1257 N N . ALA A 1 160 ? -0.189 -9.785 -11.954 1.00 80.88 160 ALA A N 1
ATOM 1258 C CA . ALA A 1 160 ? -0.207 -9.047 -13.217 1.00 80.88 160 ALA A CA 1
ATOM 1259 C C . ALA A 1 160 ? 1.194 -8.548 -13.616 1.00 80.88 160 ALA A C 1
ATOM 1261 O O . ALA A 1 160 ? 1.523 -8.464 -14.802 1.00 80.88 160 ALA A O 1
ATOM 1262 N N . PHE A 1 161 ? 2.059 -8.281 -12.636 1.00 77.69 161 PHE A N 1
ATOM 1263 C CA . PHE A 1 161 ? 3.474 -7.999 -12.852 1.00 77.69 161 PHE A CA 1
ATOM 1264 C C . PHE A 1 161 ? 4.318 -9.256 -13.117 1.00 77.69 161 PHE A C 1
ATOM 1266 O O . PHE A 1 161 ? 5.487 -9.130 -13.486 1.00 77.69 161 PHE A O 1
ATOM 1273 N N . GLY A 1 162 ? 3.747 -10.458 -13.057 1.00 72.25 162 GLY A N 1
ATOM 1274 C CA . GLY A 1 162 ? 4.452 -11.715 -13.305 1.00 72.25 162 GLY A CA 1
ATOM 1275 C C . GLY A 1 162 ? 5.405 -12.101 -12.174 1.00 72.25 162 GLY A C 1
ATOM 1276 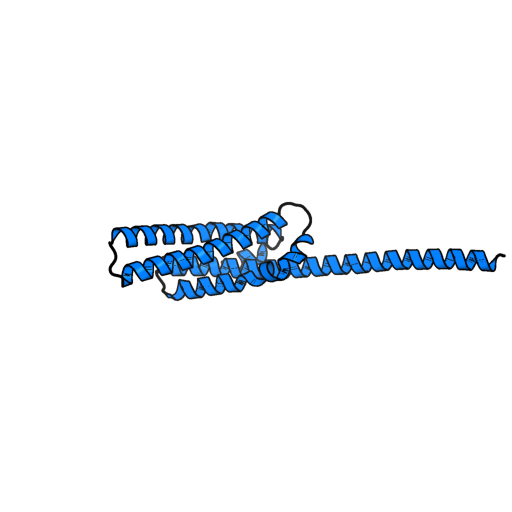O O . GLY A 1 162 ? 6.420 -12.737 -12.442 1.00 72.25 162 GLY A O 1
ATOM 1277 N N . MET A 1 163 ? 5.104 -11.693 -10.936 1.00 63.69 163 MET A N 1
ATOM 1278 C CA . MET A 1 163 ? 5.919 -11.957 -9.742 1.00 63.69 163 MET A CA 1
ATOM 1279 C C . MET A 1 163 ? 5.239 -12.950 -8.780 1.00 63.69 163 MET A C 1
ATOM 1281 O O . MET A 1 163 ? 5.154 -12.719 -7.578 1.00 63.69 163 MET A O 1
ATOM 1285 N N . GLU A 1 164 ? 4.723 -14.068 -9.302 1.00 53.47 164 GLU A N 1
ATOM 1286 C CA . GLU A 1 164 ? 3.973 -15.059 -8.504 1.00 53.47 164 GLU A CA 1
ATOM 1287 C C . GLU A 1 164 ? 4.797 -15.744 -7.398 1.00 53.47 164 GLU A C 1
ATOM 1289 O O . GLU A 1 164 ? 4.242 -16.093 -6.357 1.00 53.47 164 GLU A O 1
ATOM 1294 N N . GLU A 1 165 ? 6.108 -15.930 -7.581 1.00 51.91 165 GLU A N 1
ATOM 1295 C CA . GLU A 1 165 ? 6.926 -16.732 -6.654 1.00 51.91 165 GLU A CA 1
ATOM 1296 C C . GLU A 1 165 ? 7.351 -15.989 -5.376 1.00 51.91 165 GLU A C 1
ATOM 1298 O O . GLU A 1 165 ? 7.538 -16.626 -4.341 1.00 51.91 165 GLU A O 1
ATOM 1303 N N . ALA A 1 166 ? 7.461 -14.657 -5.400 1.00 50.56 166 ALA A N 1
ATOM 1304 C CA . ALA A 1 166 ? 7.900 -13.881 -4.235 1.00 50.56 166 ALA A CA 1
ATOM 1305 C C . ALA A 1 166 ? 6.761 -13.630 -3.227 1.00 50.56 166 ALA A C 1
ATOM 1307 O O . ALA A 1 166 ? 6.968 -13.741 -2.018 1.00 50.56 166 ALA A O 1
ATOM 1308 N N . ALA A 1 167 ? 5.537 -13.403 -3.718 1.00 44.56 167 ALA A N 1
ATOM 1309 C CA . ALA A 1 167 ? 4.358 -13.127 -2.892 1.00 44.56 167 ALA A CA 1
ATOM 1310 C C . ALA A 1 167 ? 3.853 -14.348 -2.094 1.00 44.56 167 ALA A C 1
ATOM 1312 O O . ALA A 1 167 ? 3.240 -14.196 -1.040 1.00 44.56 167 ALA A O 1
ATOM 1313 N N . LEU A 1 168 ? 4.096 -15.568 -2.587 1.00 47.88 168 LEU A N 1
ATOM 1314 C CA . LEU A 1 168 ? 3.674 -16.814 -1.929 1.00 47.88 168 LEU A CA 1
ATOM 1315 C C . LEU A 1 168 ? 4.731 -17.379 -0.969 1.00 47.88 168 LEU A C 1
ATOM 1317 O O . LEU A 1 168 ? 4.377 -18.108 -0.045 1.00 47.88 168 LEU A O 1
ATOM 1321 N N . ALA A 1 169 ? 6.010 -17.040 -1.154 1.00 53.22 169 ALA A N 1
ATOM 1322 C CA . ALA A 1 169 ? 7.102 -17.581 -0.345 1.00 53.22 169 ALA A CA 1
ATOM 1323 C C . ALA A 1 169 ? 7.221 -16.951 1.056 1.00 53.22 169 ALA A C 1
ATOM 1325 O O . ALA A 1 169 ? 7.846 -17.549 1.924 1.00 53.22 169 ALA A O 1
ATOM 1326 N N . GLN A 1 170 ? 6.630 -15.773 1.291 1.00 47.41 170 GLN A N 1
ATOM 1327 C CA . GLN A 1 170 ? 6.643 -15.112 2.608 1.00 47.41 170 GLN A CA 1
ATOM 1328 C C . GLN A 1 170 ? 5.419 -15.445 3.482 1.00 47.41 170 GLN A C 1
ATOM 1330 O O . GLN A 1 170 ? 5.411 -15.120 4.665 1.00 47.41 170 GLN A O 1
ATOM 1335 N N . ALA A 1 171 ? 4.405 -16.115 2.921 1.00 43.53 171 ALA A N 1
ATOM 1336 C CA . ALA A 1 171 ? 3.186 -16.524 3.627 1.00 43.53 171 ALA A CA 1
ATOM 1337 C C . ALA A 1 171 ? 3.187 -18.008 4.066 1.00 43.53 171 ALA A C 1
ATOM 1339 O O . ALA A 1 171 ? 2.172 -18.493 4.572 1.00 43.53 171 ALA A O 1
ATOM 1340 N N . ALA A 1 172 ? 4.297 -18.727 3.850 1.00 38.78 172 ALA A N 1
ATOM 1341 C CA . ALA A 1 172 ? 4.516 -20.123 4.248 1.00 38.78 172 ALA A CA 1
ATOM 1342 C C . ALA A 1 172 ? 5.524 -20.212 5.403 1.00 38.78 172 ALA A C 1
ATOM 1344 O O . ALA A 1 172 ? 5.301 -21.055 6.302 1.00 38.78 172 ALA A O 1
#

Foldseek 3Di:
DVVVVCVVVVVVVVVVVVVVVVVVVVVVVLVVVVVVLLVLLLQLLLQLLVLLVVLLVCVVVVNPCSLVSLVSNVVSLVSCVVCVVSLVSPDDDCLSVLSVCLSVVSNVLSVVLVVLVVQLVCCVVVVHDPVSNVVSVVVNVVSSVCSVVSSVSSQVSSVVSVNNPSNVVVVD